Protein AF-A0A3C0AHP4-F1 (afdb_monomer_lite)

Foldseek 3Di:
DPPPPQPQDDDQPDDQVPDDWDPDDLVVLQVQQVVVDPVSNVVGDDFDWHWHDDRSDIGIDGDPNYDRD

Radius of gyration: 13.64 Å; chains: 1; bounding box: 41×25×36 Å

Secondary structure (DSSP, 8-state):
---------------STT-EESSS-HHHHHHHHHHT-HHHHTT--EE-EEEEEETTEEEEEE-TTS---

pLDDT: mean 91.19, std 12.35, range [42.41, 98.44]

Structure (mmCIF, N/CA/C/O backbone):
data_AF-A0A3C0AHP4-F1
#
_entry.id   AF-A0A3C0AHP4-F1
#
loop_
_atom_site.group_PDB
_atom_site.id
_atom_site.type_symbol
_atom_site.label_atom_id
_atom_site.label_alt_id
_atom_site.label_comp_id
_atom_site.label_asym_id
_atom_site.label_entity_id
_atom_site.label_seq_id
_atom_site.pdbx_PDB_ins_code
_atom_site.Cartn_x
_atom_site.Cartn_y
_atom_site.Cartn_z
_atom_site.occupancy
_atom_site.B_iso_or_equiv
_atom_site.auth_seq_id
_atom_site.auth_comp_id
_atom_site.auth_asym_id
_atom_site.auth_atom_id
_atom_site.pdbx_PDB_model_num
ATOM 1 N N . MET A 1 1 ? -29.195 -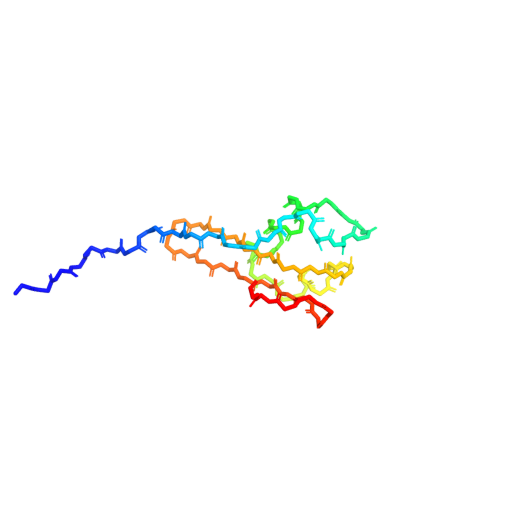1.287 23.173 1.00 42.41 1 MET A N 1
ATOM 2 C CA . MET A 1 1 ? -27.742 -1.470 23.368 1.00 42.41 1 MET A CA 1
ATOM 3 C C . MET A 1 1 ? -27.077 -1.287 22.023 1.00 42.41 1 MET A C 1
ATOM 5 O O . MET A 1 1 ? -27.316 -2.102 21.144 1.00 42.41 1 MET A O 1
ATOM 9 N N . ILE A 1 2 ? -26.325 -0.205 21.840 1.00 49.50 2 ILE A N 1
ATOM 10 C CA . ILE A 1 2 ? -25.443 -0.065 20.680 1.00 49.50 2 ILE A CA 1
ATOM 11 C C . ILE A 1 2 ? -24.201 -0.899 21.013 1.00 49.50 2 ILE A C 1
ATOM 13 O O . ILE A 1 2 ? -23.609 -0.704 22.070 1.00 49.50 2 ILE A O 1
ATOM 17 N N . HIS A 1 3 ? -23.884 -1.904 20.197 1.00 55.28 3 HIS A N 1
ATOM 18 C CA . HIS A 1 3 ? -22.607 -2.609 20.301 1.00 55.28 3 HIS A CA 1
ATOM 19 C C . HIS A 1 3 ? -21.533 -1.702 19.694 1.00 55.28 3 HIS A C 1
ATOM 21 O O . HIS A 1 3 ? -21.423 -1.613 18.475 1.00 55.28 3 HIS A O 1
ATOM 27 N N . GLU A 1 4 ? -20.775 -1.008 20.540 1.00 61.34 4 GLU A N 1
ATOM 28 C CA . GLU A 1 4 ? -19.603 -0.209 20.151 1.00 61.34 4 GLU A CA 1
ATOM 29 C C . GLU A 1 4 ? -18.312 -1.051 20.183 1.00 61.34 4 GLU A C 1
ATOM 31 O O . GLU A 1 4 ? -17.245 -0.560 20.545 1.00 61.34 4 GLU A O 1
ATOM 36 N N . GLU A 1 5 ? -18.379 -2.340 19.830 1.00 62.16 5 GLU A N 1
ATOM 37 C CA . GLU A 1 5 ? -17.153 -3.107 19.598 1.00 62.16 5 GLU A CA 1
ATOM 38 C C . GLU A 1 5 ? -16.540 -2.655 18.272 1.00 62.16 5 GLU A C 1
ATOM 40 O O . GLU A 1 5 ? -17.049 -2.949 17.187 1.00 62.16 5 GLU A O 1
ATOM 45 N N . TYR A 1 6 ? -15.443 -1.902 18.361 1.00 65.12 6 TYR A N 1
ATOM 46 C CA . TYR A 1 6 ? -14.640 -1.539 17.203 1.00 65.12 6 TYR A CA 1
ATOM 47 C C . TYR A 1 6 ? -14.178 -2.817 16.500 1.00 65.12 6 TYR A C 1
ATOM 49 O O . TYR A 1 6 ? -13.456 -3.636 17.069 1.00 65.12 6 TYR A O 1
ATOM 57 N N . VAL A 1 7 ? -14.603 -2.997 15.249 1.00 64.75 7 VAL A N 1
ATOM 58 C CA . VAL A 1 7 ? -14.175 -4.125 14.418 1.00 64.75 7 VAL A CA 1
ATOM 59 C C . VAL A 1 7 ? -12.687 -3.950 14.100 1.00 64.75 7 VAL A C 1
ATOM 61 O O . VAL A 1 7 ? -12.316 -3.291 13.134 1.00 64.75 7 VAL A O 1
ATOM 64 N N . GLU A 1 8 ? -11.812 -4.528 14.927 1.00 77.44 8 GLU A N 1
ATOM 65 C CA . GLU A 1 8 ? -10.359 -4.504 14.706 1.00 77.44 8 GLU A CA 1
ATOM 66 C C . GLU A 1 8 ? -9.894 -5.530 13.670 1.00 77.44 8 GLU A C 1
ATOM 68 O O . GLU A 1 8 ? -8.771 -5.453 13.159 1.00 77.44 8 GLU A O 1
ATOM 73 N N . ARG A 1 9 ? -10.702 -6.551 13.385 1.00 86.25 9 ARG A N 1
ATOM 74 C CA . ARG A 1 9 ? -10.255 -7.677 12.569 1.00 86.25 9 ARG A CA 1
ATOM 75 C C . ARG A 1 9 ? -10.161 -7.274 11.095 1.00 86.25 9 ARG A C 1
ATOM 77 O O . ARG A 1 9 ? -11.173 -7.144 10.417 1.00 86.25 9 ARG A O 1
ATOM 84 N N . LEU A 1 10 ? -8.931 -7.161 10.594 1.00 87.81 10 LEU A N 1
ATOM 85 C CA . LEU A 1 10 ? -8.627 -7.049 9.169 1.00 87.81 10 LEU A CA 1
ATOM 86 C C . LEU A 1 10 ? -8.281 -8.437 8.626 1.00 87.81 10 LEU A C 1
ATOM 88 O O . LEU A 1 10 ? -7.402 -9.109 9.163 1.00 87.81 10 LEU A O 1
ATOM 92 N N . VAL A 1 11 ? -8.946 -8.846 7.549 1.00 91.50 11 VAL A N 1
ATOM 93 C CA . VAL A 1 11 ? -8.534 -9.997 6.737 1.00 91.50 11 VAL A CA 1
ATOM 94 C C . VAL A 1 11 ? -7.983 -9.444 5.430 1.00 91.50 11 VAL A C 1
ATOM 96 O O . VAL A 1 11 ? -8.730 -8.880 4.636 1.00 91.50 11 VAL A O 1
ATOM 99 N N . ASN A 1 12 ? -6.670 -9.562 5.235 1.00 91.50 12 ASN A N 1
ATOM 100 C CA . ASN A 1 12 ? -6.016 -9.174 3.991 1.00 91.50 12 ASN A CA 1
ATOM 101 C C . ASN A 1 12 ? -6.045 -10.358 3.014 1.00 91.50 12 ASN A C 1
ATOM 103 O O . ASN A 1 12 ? -5.478 -11.404 3.315 1.00 91.50 12 ASN A O 1
ATOM 107 N N . LEU A 1 13 ? -6.718 -10.191 1.875 1.00 93.62 13 LEU A N 1
ATOM 108 C CA . LEU A 1 13 ? -6.820 -11.206 0.817 1.00 93.62 13 LEU A CA 1
ATOM 109 C C . LEU A 1 13 ? -5.860 -10.948 -0.353 1.00 93.62 13 LEU A C 1
ATOM 111 O O . LEU A 1 13 ? -5.858 -11.703 -1.319 1.00 93.62 13 LEU A O 1
ATOM 115 N N . LEU A 1 14 ? -5.063 -9.879 -0.282 1.00 93.44 14 LEU A N 1
ATOM 116 C CA . LEU A 1 14 ? -4.089 -9.557 -1.314 1.00 93.44 14 LEU A CA 1
ATOM 117 C C . LEU A 1 14 ? -2.974 -10.605 -1.326 1.00 93.44 14 LEU A C 1
ATOM 119 O O . LEU A 1 14 ? -2.408 -10.938 -0.286 1.00 93.44 14 LEU A O 1
ATOM 123 N N . ASP A 1 15 ? -2.619 -11.059 -2.521 1.00 92.31 15 ASP A N 1
ATOM 124 C CA . ASP A 1 15 ? -1.423 -11.866 -2.738 1.00 92.31 15 ASP A CA 1
ATOM 125 C C . ASP A 1 15 ? -0.168 -10.987 -2.560 1.00 92.31 15 ASP A C 1
ATOM 127 O O . ASP A 1 15 ? 0.049 -10.036 -3.317 1.00 92.31 15 ASP A O 1
ATOM 131 N N . ALA A 1 16 ? 0.655 -11.254 -1.548 1.00 87.81 16 ALA A N 1
ATOM 132 C CA . ALA A 1 16 ? 1.856 -10.457 -1.301 1.00 87.81 16 ALA A CA 1
ATOM 133 C C . ALA A 1 16 ? 2.908 -10.635 -2.411 1.00 87.81 16 ALA A C 1
ATOM 135 O O . ALA A 1 16 ? 3.567 -9.658 -2.777 1.00 87.81 16 ALA A O 1
ATOM 136 N N . ASP A 1 17 ? 2.992 -11.826 -3.006 1.00 92.31 17 ASP A N 1
ATOM 137 C CA . ASP A 1 17 ? 4.059 -12.209 -3.936 1.00 92.31 17 ASP A CA 1
ATOM 138 C C . ASP A 1 17 ? 3.841 -11.652 -5.344 1.00 92.31 17 ASP A C 1
ATOM 140 O O . ASP A 1 17 ? 4.785 -11.454 -6.105 1.00 92.31 17 ASP A O 1
ATOM 144 N N . ALA A 1 18 ? 2.602 -11.309 -5.692 1.00 93.94 18 ALA A N 1
ATOM 145 C CA . ALA A 1 18 ? 2.308 -10.654 -6.961 1.00 93.94 18 ALA A CA 1
ATOM 146 C C . ALA A 1 18 ? 2.653 -9.142 -6.971 1.00 93.94 18 ALA A C 1
ATOM 148 O O . ALA A 1 18 ? 2.284 -8.435 -7.914 1.00 93.94 18 ALA A O 1
ATOM 149 N N . ASN A 1 19 ? 3.327 -8.612 -5.935 1.00 96.19 19 ASN A N 1
ATOM 150 C CA . ASN A 1 19 ? 3.821 -7.230 -5.929 1.00 96.19 19 ASN A CA 1
ATOM 151 C C . ASN A 1 19 ? 5.097 -7.137 -6.760 1.00 96.19 19 ASN A C 1
ATOM 153 O O . ASN A 1 19 ? 6.061 -7.858 -6.529 1.00 96.19 19 ASN A O 1
ATOM 157 N N . LEU A 1 20 ? 5.124 -6.176 -7.677 1.00 97.12 20 LEU A N 1
ATOM 158 C CA . LEU A 1 20 ? 6.324 -5.787 -8.400 1.00 97.12 20 LEU A CA 1
ATOM 159 C C . LEU A 1 20 ? 6.717 -4.392 -7.922 1.00 97.12 20 LEU A C 1
ATOM 161 O O . LEU A 1 20 ? 6.091 -3.414 -8.321 1.00 97.12 20 LEU A O 1
ATOM 165 N N . ILE A 1 21 ? 7.713 -4.305 -7.046 1.00 97.81 21 ILE A N 1
ATOM 166 C CA . ILE A 1 21 ? 8.254 -3.040 -6.535 1.00 97.81 21 ILE A CA 1
ATOM 167 C C . ILE A 1 21 ? 9.714 -2.972 -6.968 1.00 97.81 21 ILE A C 1
ATOM 169 O O . ILE A 1 21 ? 10.465 -3.925 -6.773 1.00 97.81 21 ILE A O 1
ATOM 173 N N . PHE A 1 22 ? 10.098 -1.880 -7.620 1.00 97.88 22 PHE A N 1
ATOM 174 C CA . PHE A 1 22 ? 11.365 -1.806 -8.348 1.00 97.88 22 PHE A CA 1
ATOM 175 C C . PHE A 1 22 ? 12.462 -1.035 -7.618 1.00 97.88 22 PHE A C 1
ATOM 177 O O . PHE A 1 22 ? 13.631 -1.187 -7.962 1.00 97.88 22 PHE A O 1
ATOM 184 N N . ASN A 1 23 ? 12.106 -0.209 -6.635 1.00 98.25 23 ASN A N 1
ATOM 185 C CA . ASN A 1 23 ? 13.024 0.753 -6.029 1.00 98.25 23 ASN A CA 1
ATOM 186 C C . ASN A 1 23 ? 13.156 0.653 -4.501 1.00 98.25 23 ASN A C 1
ATOM 188 O O . ASN A 1 23 ? 13.926 1.414 -3.922 1.00 98.25 23 ASN A O 1
ATOM 192 N N . MET A 1 24 ? 12.427 -0.260 -3.856 1.00 98.12 24 MET A N 1
ATOM 193 C CA . MET A 1 24 ? 12.444 -0.477 -2.404 1.00 98.12 24 MET A CA 1
ATOM 194 C C . MET A 1 24 ? 11.885 -1.860 -2.055 1.00 98.12 24 MET A C 1
ATOM 196 O O . MET A 1 24 ? 11.382 -2.568 -2.935 1.00 98.12 24 MET A O 1
ATOM 200 N N . THR A 1 25 ? 11.951 -2.254 -0.783 1.00 97.69 25 THR A N 1
ATOM 201 C CA . THR A 1 25 ? 11.328 -3.504 -0.332 1.00 97.69 25 THR A CA 1
ATOM 202 C C . THR A 1 25 ? 9.813 -3.366 -0.168 1.00 97.69 25 THR A C 1
ATOM 204 O O . THR A 1 25 ? 9.252 -2.268 -0.106 1.00 97.69 25 THR A O 1
ATOM 207 N N . PHE A 1 26 ? 9.126 -4.505 -0.084 1.00 96.81 26 PHE A N 1
ATOM 208 C CA . PHE A 1 26 ? 7.694 -4.547 0.201 1.00 96.81 26 PHE A CA 1
ATOM 209 C C . PHE A 1 26 ? 7.361 -3.909 1.559 1.00 96.81 26 PHE A C 1
ATOM 211 O O . PHE A 1 26 ? 6.375 -3.180 1.681 1.00 96.81 26 PHE A O 1
ATOM 218 N N . GLU A 1 27 ? 8.193 -4.156 2.569 1.00 97.44 27 GLU A N 1
ATOM 219 C CA . GLU A 1 27 ? 8.041 -3.616 3.918 1.00 97.44 27 GLU A CA 1
ATOM 220 C C . GLU A 1 27 ? 8.190 -2.093 3.914 1.00 97.44 27 GLU A C 1
ATOM 222 O O . GLU A 1 27 ? 7.318 -1.397 4.427 1.00 97.44 27 GLU A O 1
ATOM 227 N N . GLU A 1 28 ? 9.233 -1.565 3.264 1.00 98.25 28 GLU A N 1
ATOM 228 C CA . GLU A 1 28 ? 9.460 -0.120 3.132 1.00 98.25 28 GLU A CA 1
ATOM 229 C C . GLU A 1 28 ? 8.289 0.571 2.424 1.00 98.25 28 GLU A C 1
ATOM 231 O O . GLU A 1 28 ? 7.772 1.587 2.898 1.00 98.25 28 GLU A O 1
ATOM 236 N N . ALA A 1 29 ? 7.809 -0.014 1.324 1.00 98.19 29 ALA A N 1
ATOM 237 C CA . ALA A 1 29 ? 6.647 0.492 0.606 1.00 98.19 29 ALA A CA 1
ATOM 238 C C . ALA A 1 29 ? 5.377 0.468 1.476 1.00 98.19 29 ALA A C 1
ATOM 240 O O . ALA A 1 29 ? 4.568 1.398 1.434 1.00 98.19 29 ALA A O 1
ATOM 241 N N . THR A 1 30 ? 5.200 -0.572 2.293 1.00 97.81 30 THR A N 1
ATOM 242 C CA . THR A 1 30 ? 4.050 -0.713 3.198 1.00 97.81 30 THR A CA 1
ATOM 243 C C . THR A 1 30 ? 4.085 0.323 4.324 1.00 97.81 30 THR A C 1
ATOM 245 O O . THR A 1 30 ? 3.052 0.923 4.628 1.00 97.81 30 THR A O 1
ATOM 248 N N . GLU A 1 31 ? 5.258 0.615 4.883 1.00 98.31 31 GLU A N 1
ATOM 249 C CA . GLU A 1 31 ? 5.446 1.687 5.871 1.00 98.31 31 GLU A CA 1
ATOM 250 C C . GLU A 1 31 ? 5.171 3.074 5.273 1.00 98.31 31 GLU A C 1
ATOM 252 O O . GLU A 1 31 ? 4.494 3.903 5.888 1.00 98.31 31 GLU A O 1
ATOM 257 N N . ILE A 1 32 ? 5.599 3.323 4.030 1.00 98.44 32 ILE A N 1
ATOM 258 C CA . ILE A 1 32 ? 5.265 4.557 3.300 1.00 98.44 32 ILE A CA 1
ATOM 259 C C . ILE A 1 32 ? 3.747 4.712 3.141 1.00 98.44 32 ILE A C 1
ATOM 261 O O . ILE A 1 32 ? 3.206 5.798 3.354 1.00 98.44 32 ILE A O 1
ATOM 265 N N . VAL A 1 33 ? 3.026 3.636 2.814 1.00 98.19 33 VAL A N 1
ATOM 266 C CA . VAL A 1 33 ? 1.553 3.655 2.791 1.00 98.19 33 VAL A CA 1
ATOM 267 C C . VAL A 1 33 ? 0.991 3.931 4.188 1.00 98.19 33 VAL A C 1
ATOM 269 O O . VAL A 1 33 ? 0.031 4.694 4.331 1.00 98.19 33 VAL A O 1
ATOM 272 N N . GLY A 1 34 ? 1.612 3.370 5.226 1.00 98.12 34 GLY A N 1
ATOM 273 C CA . GLY A 1 34 ? 1.287 3.605 6.630 1.00 98.12 34 GLY A CA 1
ATOM 274 C C . GLY A 1 34 ? 1.423 5.063 7.075 1.00 98.12 34 GLY A C 1
ATOM 275 O O . GLY A 1 34 ? 0.596 5.520 7.876 1.00 98.12 34 GLY A O 1
ATOM 276 N N . SER A 1 35 ? 2.376 5.813 6.506 1.00 97.50 35 SER A N 1
ATOM 277 C CA . SER A 1 35 ? 2.582 7.243 6.786 1.00 97.50 35 SER A CA 1
ATOM 278 C C . SER A 1 35 ? 1.401 8.109 6.334 1.00 97.50 35 SER A C 1
ATOM 280 O O . SER A 1 35 ? 1.127 9.159 6.916 1.00 97.50 35 SER A O 1
ATOM 282 N N . GLY A 1 36 ? 0.668 7.662 5.307 1.00 97.00 36 GLY A N 1
ATOM 283 C CA . GLY A 1 36 ? -0.442 8.400 4.706 1.00 97.00 36 GLY A CA 1
ATOM 284 C C . GLY A 1 36 ? -0.021 9.585 3.833 1.00 97.00 36 GLY A C 1
ATOM 285 O O . GLY A 1 36 ? -0.884 10.344 3.392 1.00 97.00 36 GLY A O 1
ATOM 286 N N . SER A 1 37 ? 1.274 9.755 3.555 1.00 98.00 37 SER A N 1
ATOM 287 C CA . SER A 1 37 ? 1.766 10.814 2.676 1.00 98.00 37 SER A CA 1
ATOM 288 C C . SER A 1 37 ? 1.620 10.431 1.206 1.00 98.00 37 SER A C 1
ATOM 290 O O . SER A 1 37 ? 2.374 9.615 0.677 1.00 98.00 37 SER A O 1
ATOM 292 N N . ALA A 1 38 ? 0.690 11.078 0.502 1.00 97.00 38 ALA A N 1
ATOM 293 C CA . ALA A 1 38 ? 0.522 10.874 -0.937 1.00 97.00 38 ALA A CA 1
ATOM 294 C C . ALA A 1 38 ? 1.794 11.220 -1.740 1.00 97.00 38 ALA A C 1
ATOM 296 O O . ALA A 1 38 ? 2.042 10.613 -2.777 1.00 97.00 38 ALA A O 1
ATOM 297 N N . GLU A 1 39 ? 2.598 12.175 -1.258 1.00 98.12 39 GLU A N 1
ATOM 298 C CA . GLU A 1 39 ? 3.900 12.546 -1.834 1.00 98.12 39 GLU A CA 1
ATOM 299 C C . GLU A 1 39 ? 4.872 11.366 -1.830 1.00 98.12 39 GLU A C 1
ATOM 301 O O . GLU A 1 39 ? 5.502 11.081 -2.846 1.00 98.12 39 GLU A O 1
ATOM 306 N N . GLN A 1 40 ? 4.950 10.661 -0.699 1.00 98.06 40 GLN A N 1
ATOM 307 C CA . GLN A 1 40 ? 5.840 9.518 -0.525 1.00 98.06 40 GLN A CA 1
ATOM 308 C C . GLN A 1 40 ? 5.309 8.284 -1.258 1.00 98.06 40 GLN A C 1
ATOM 310 O O . GLN A 1 40 ? 6.078 7.597 -1.916 1.00 98.06 40 GLN A O 1
ATOM 315 N N . VAL A 1 41 ? 3.993 8.039 -1.231 1.00 98.06 41 VAL A N 1
ATOM 316 C CA . VAL A 1 41 ? 3.367 6.926 -1.971 1.00 98.06 41 VAL A CA 1
ATOM 317 C C . VAL A 1 41 ? 3.619 7.038 -3.478 1.00 98.06 41 VAL A C 1
ATOM 319 O O . VAL A 1 41 ? 3.813 6.023 -4.141 1.00 98.06 41 VAL A O 1
ATOM 322 N N . ARG A 1 42 ? 3.672 8.262 -4.027 1.00 97.12 42 ARG A N 1
ATOM 323 C CA . ARG A 1 42 ? 4.032 8.501 -5.437 1.00 97.12 42 ARG A CA 1
ATOM 324 C C . ARG A 1 42 ? 5.454 8.065 -5.796 1.00 97.12 42 ARG A C 1
ATOM 326 O O . ARG A 1 42 ? 5.720 7.913 -6.980 1.00 97.12 42 ARG A O 1
ATOM 333 N N . GLN A 1 43 ? 6.337 7.888 -4.814 1.00 97.88 43 GLN A N 1
ATOM 334 C CA . GLN A 1 43 ? 7.710 7.433 -5.037 1.00 97.88 43 GLN A CA 1
ATOM 335 C C . GLN A 1 43 ? 7.826 5.906 -5.100 1.00 97.88 43 GLN A C 1
ATOM 337 O O . GLN A 1 43 ? 8.922 5.409 -5.318 1.00 97.88 43 GLN A O 1
ATOM 342 N N . ILE A 1 44 ? 6.753 5.143 -4.866 1.00 98.38 44 ILE A N 1
ATOM 343 C CA . ILE A 1 44 ? 6.799 3.680 -4.977 1.00 98.38 44 ILE A CA 1
ATOM 344 C C . ILE A 1 44 ? 6.703 3.317 -6.462 1.00 98.38 44 ILE A C 1
ATOM 346 O O . ILE A 1 44 ? 5.648 3.485 -7.081 1.00 98.38 44 ILE A O 1
ATOM 350 N N . ASP A 1 45 ? 7.785 2.787 -7.026 1.00 97.94 45 ASP A N 1
ATOM 351 C CA . ASP A 1 45 ? 7.833 2.430 -8.440 1.00 97.94 45 ASP A CA 1
ATOM 352 C C . ASP A 1 45 ? 7.404 0.979 -8.648 1.00 97.94 45 ASP A C 1
ATOM 354 O O . ASP A 1 45 ? 8.046 0.045 -8.164 1.00 97.94 45 ASP A O 1
ATOM 358 N N . GLY A 1 46 ? 6.332 0.784 -9.423 1.00 96.75 46 GLY A N 1
ATOM 359 C CA . GLY A 1 46 ? 5.959 -0.526 -9.953 1.00 96.75 46 GLY A CA 1
ATOM 360 C C . GLY A 1 46 ? 4.464 -0.844 -9.949 1.00 96.75 46 GLY A C 1
ATOM 361 O O . GLY A 1 46 ? 3.598 0.014 -10.153 1.00 96.75 46 GLY A O 1
ATOM 362 N N . GLN A 1 47 ? 4.150 -2.129 -9.789 1.00 97.38 47 GLN A N 1
ATOM 363 C CA . GLN A 1 47 ? 2.795 -2.666 -9.763 1.00 97.38 47 GLN A CA 1
ATOM 364 C C . GLN A 1 47 ? 2.480 -3.337 -8.431 1.00 97.38 47 GLN A C 1
ATOM 366 O O . GLN A 1 47 ? 2.844 -4.484 -8.193 1.00 97.38 47 GLN A O 1
ATOM 371 N N . PHE A 1 48 ? 1.767 -2.616 -7.569 1.00 97.62 48 PHE A N 1
ATOM 372 C CA . PHE A 1 48 ? 1.553 -3.032 -6.189 1.00 97.62 48 PHE A CA 1
ATOM 373 C C . PHE A 1 48 ? 0.117 -2.816 -5.713 1.00 97.62 48 PHE A C 1
ATOM 375 O O . PHE A 1 48 ? -0.614 -1.962 -6.223 1.00 97.62 48 PHE A O 1
ATOM 382 N N . ALA A 1 49 ? -0.249 -3.590 -4.699 1.00 97.94 49 ALA A N 1
ATOM 383 C CA . ALA A 1 49 ? -1.432 -3.423 -3.871 1.00 97.94 49 ALA A CA 1
ATOM 384 C C . ALA A 1 49 ? -0.994 -3.664 -2.423 1.00 97.94 49 ALA A C 1
ATOM 386 O O . ALA A 1 49 ? -0.581 -4.770 -2.078 1.00 97.94 49 ALA A O 1
ATOM 387 N N . LEU A 1 50 ? -1.032 -2.613 -1.607 1.00 97.44 50 LEU A N 1
ATOM 388 C CA . LEU A 1 50 ? -0.466 -2.597 -0.261 1.00 97.44 50 LEU A CA 1
ATOM 389 C C . LEU A 1 50 ? -1.529 -2.174 0.746 1.00 97.44 50 LEU A C 1
ATOM 391 O O . LEU A 1 50 ? -2.329 -1.270 0.481 1.00 97.44 50 LEU A O 1
ATOM 395 N N . VAL A 1 51 ? -1.501 -2.802 1.918 1.00 96.75 51 VAL A N 1
ATOM 396 C CA . VAL A 1 51 ? -2.333 -2.441 3.064 1.00 96.75 51 VAL A CA 1
ATOM 397 C C . VAL A 1 51 ? -1.460 -2.337 4.303 1.00 96.75 51 VAL A C 1
ATOM 399 O O . VAL A 1 51 ? -0.656 -3.219 4.586 1.00 96.75 51 VAL A O 1
ATOM 402 N N . HIS A 1 52 ?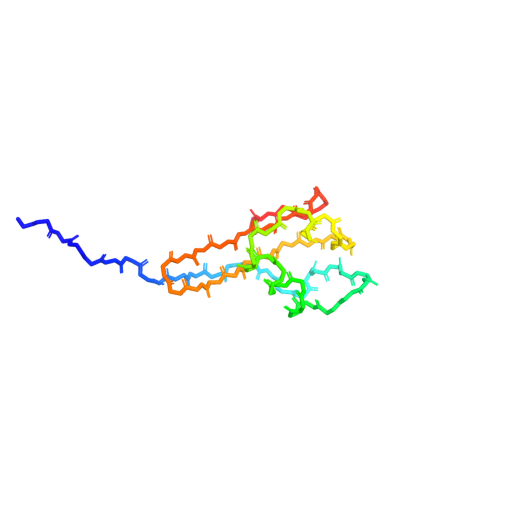 -1.647 -1.261 5.055 1.00 96.81 52 HIS A N 1
ATOM 403 C CA . HIS A 1 52 ? -1.001 -1.035 6.334 1.00 96.81 52 HIS A CA 1
ATOM 404 C C . HIS A 1 52 ? -2.073 -0.838 7.409 1.00 96.81 52 HIS A C 1
ATOM 406 O O . HIS A 1 52 ? -2.997 -0.036 7.237 1.00 96.81 52 HIS A O 1
ATOM 412 N N . LYS A 1 53 ? -1.941 -1.548 8.533 1.00 94.00 53 LYS A N 1
ATOM 413 C CA . LYS A 1 53 ? -2.840 -1.451 9.689 1.00 94.00 53 LYS A CA 1
ATOM 414 C C . LYS A 1 53 ? -2.093 -0.865 10.886 1.00 94.00 53 LYS A C 1
ATOM 416 O O . LYS A 1 53 ? -1.113 -1.444 11.335 1.00 94.00 53 LYS A O 1
ATOM 421 N N . ASN A 1 54 ? -2.617 0.219 11.453 1.00 92.81 54 ASN A N 1
ATOM 422 C CA . ASN A 1 54 ? -2.205 0.756 1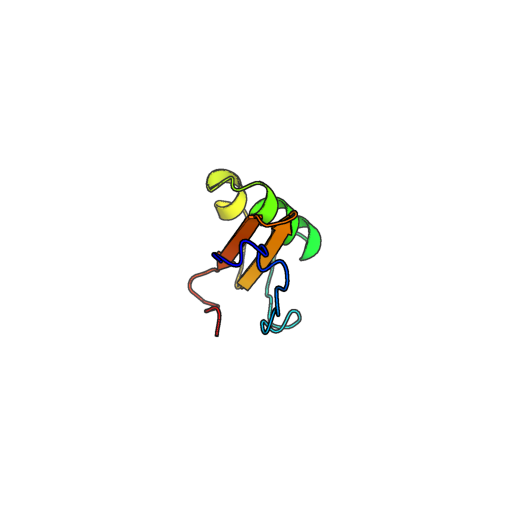2.750 1.00 92.81 54 ASN A CA 1
ATOM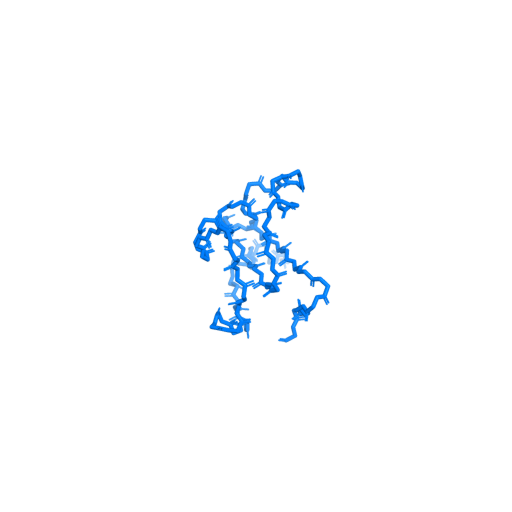 423 C C . ASN A 1 54 ? -3.436 0.915 13.655 1.00 92.81 54 ASN A C 1
ATOM 425 O O . ASN A 1 54 ? -4.223 1.848 13.480 1.00 92.81 54 ASN A O 1
ATOM 429 N N . GLY A 1 55 ? -3.634 -0.020 14.588 1.00 90.19 55 GLY A N 1
ATOM 430 C CA . GLY A 1 55 ? -4.856 -0.090 15.395 1.00 90.19 55 GLY A CA 1
ATOM 431 C C . GLY A 1 55 ? -6.098 -0.212 14.507 1.00 90.19 55 GLY A C 1
ATOM 432 O O . GLY A 1 55 ? -6.191 -1.122 13.682 1.00 90.19 55 GLY A O 1
ATOM 433 N N . THR A 1 56 ? -7.029 0.733 14.634 1.00 89.75 56 THR A N 1
ATOM 434 C CA . THR A 1 56 ? -8.239 0.834 13.797 1.00 89.75 56 THR A CA 1
ATOM 435 C C . THR A 1 56 ? -8.016 1.596 12.485 1.00 89.75 56 THR A C 1
ATOM 437 O O . THR A 1 56 ? -8.898 1.622 11.627 1.00 89.75 56 THR A O 1
ATOM 440 N N . CYS A 1 57 ? -6.844 2.211 12.290 1.00 92.06 57 CYS A N 1
ATOM 441 C CA . CYS A 1 57 ? -6.515 2.949 11.078 1.00 92.06 57 CYS A CA 1
ATOM 442 C C . CYS A 1 57 ? -5.941 2.008 10.015 1.00 92.06 57 CYS A C 1
ATOM 444 O O . CYS A 1 57 ? -4.849 1.460 10.176 1.00 92.06 57 CYS A O 1
ATOM 446 N N . ILE A 1 58 ? -6.669 1.854 8.909 1.00 94.19 58 ILE A N 1
ATOM 447 C CA . ILE A 1 58 ? -6.214 1.117 7.730 1.00 94.19 58 ILE A CA 1
ATOM 448 C C . ILE A 1 58 ? -5.881 2.111 6.626 1.00 94.19 58 ILE A C 1
ATOM 450 O O . ILE A 1 58 ? -6.715 2.938 6.252 1.00 94.19 58 ILE 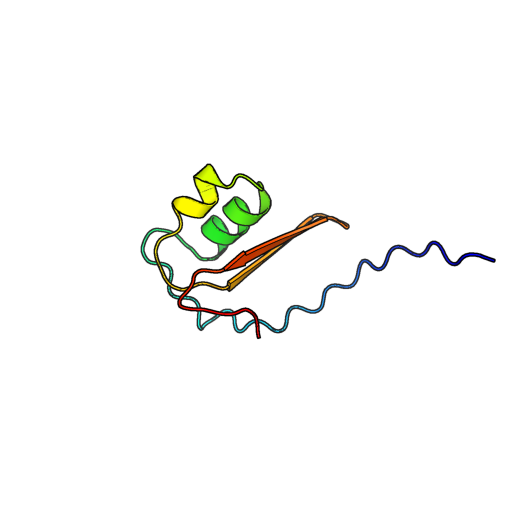A O 1
ATOM 454 N N . ARG A 1 59 ? -4.673 2.011 6.079 1.00 96.88 59 ARG A N 1
ATOM 455 C CA . ARG A 1 59 ? -4.266 2.733 4.875 1.00 96.88 59 ARG A CA 1
ATOM 456 C C . ARG A 1 59 ? -3.996 1.740 3.767 1.00 96.88 59 ARG A C 1
ATOM 458 O O . ARG A 1 59 ? -3.406 0.689 3.996 1.00 96.88 59 ARG A O 1
ATOM 465 N N . MET A 1 60 ? -4.457 2.076 2.574 1.00 97.38 60 MET A N 1
ATOM 466 C CA . MET A 1 60 ? -4.303 1.243 1.392 1.00 97.38 60 MET A CA 1
ATOM 467 C C . MET A 1 60 ? -3.827 2.103 0.237 1.00 97.38 60 MET A C 1
ATOM 469 O O . MET A 1 60 ? -4.274 3.240 0.077 1.00 97.38 60 MET A O 1
ATOM 473 N N . ALA A 1 61 ? -2.964 1.535 -0.591 1.00 97.75 61 ALA A N 1
ATOM 474 C CA . ALA A 1 61 ? -2.560 2.133 -1.849 1.00 97.75 61 ALA A CA 1
ATOM 475 C C . ALA A 1 61 ? -2.411 1.047 -2.909 1.00 97.75 61 ALA A C 1
ATOM 477 O O . ALA A 1 61 ? -2.062 -0.098 -2.622 1.00 97.75 61 ALA A O 1
ATOM 478 N N . ARG A 1 62 ? -2.666 1.428 -4.156 1.00 97.19 62 ARG A N 1
ATOM 479 C CA . ARG A 1 62 ? -2.456 0.562 -5.309 1.00 97.19 62 ARG A CA 1
ATOM 480 C C . ARG A 1 62 ? -1.971 1.359 -6.504 1.00 97.19 62 ARG A C 1
ATOM 482 O O . ARG A 1 62 ? -2.356 2.517 -6.672 1.00 97.19 62 ARG A O 1
ATOM 489 N N . SER A 1 63 ? -1.217 0.711 -7.379 1.00 96.25 63 SER A N 1
ATOM 490 C CA . SER A 1 63 ? -0.910 1.268 -8.695 1.00 96.25 63 SER A CA 1
ATOM 491 C C . SER A 1 63 ? -2.018 0.947 -9.703 1.00 96.25 63 SER A C 1
ATOM 493 O O . SER A 1 63 ? -2.881 0.104 -9.454 1.00 96.25 63 SER A O 1
ATOM 495 N N . ILE A 1 64 ? -2.014 1.586 -10.877 1.00 93.75 64 ILE A N 1
ATOM 496 C CA . ILE A 1 64 ? -3.008 1.319 -11.936 1.00 93.75 64 ILE A CA 1
ATOM 497 C C . ILE A 1 64 ? -2.919 -0.128 -12.463 1.00 93.75 64 ILE A C 1
ATOM 499 O O . ILE A 1 64 ? -3.952 -0.736 -12.746 1.00 93.75 64 ILE A O 1
ATOM 503 N N . GLY A 1 65 ? -1.716 -0.703 -12.530 1.00 92.56 65 GLY A N 1
ATOM 504 C CA . GLY A 1 65 ? -1.498 -2.061 -13.043 1.00 92.56 65 GLY A CA 1
ATOM 505 C C . GLY A 1 65 ? -1.990 -3.173 -12.114 1.00 92.56 65 GLY A C 1
ATOM 506 O O . GLY A 1 65 ? -2.296 -4.265 -12.581 1.00 92.56 65 GLY A O 1
ATOM 507 N N . ARG A 1 66 ? -2.142 -2.887 -10.813 1.00 93.69 66 ARG A N 1
ATOM 508 C CA . ARG A 1 66 ? -2.492 -3.895 -9.811 1.00 93.69 66 ARG A CA 1
ATOM 509 C C . ARG A 1 66 ? -3.724 -3.496 -8.988 1.00 93.69 66 ARG A C 1
ATOM 511 O O . ARG A 1 66 ? -3.617 -2.710 -8.053 1.00 93.69 66 ARG A O 1
ATOM 518 N N . PRO A 1 67 ? -4.929 -3.966 -9.345 1.00 91.75 67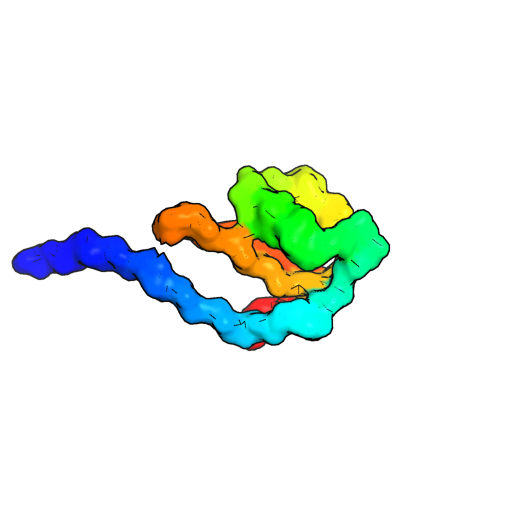 PRO A N 1
ATOM 519 C CA . PRO A 1 67 ? -6.131 -3.697 -8.564 1.00 91.75 67 PRO A CA 1
ATOM 520 C C . PRO A 1 67 ? -6.150 -4.498 -7.254 1.00 91.75 67 PRO A C 1
ATOM 522 O O . PRO A 1 67 ? -5.597 -5.589 -7.190 1.00 91.75 67 PRO A O 1
ATOM 525 N N . MET A 1 68 ? -6.830 -3.972 -6.232 1.00 92.31 68 MET A N 1
ATOM 526 C CA . MET A 1 68 ? -7.128 -4.707 -4.997 1.00 92.31 68 MET A CA 1
ATOM 527 C C . MET A 1 68 ? -8.389 -5.538 -5.234 1.00 92.31 68 MET A C 1
ATOM 529 O O . MET A 1 68 ? -9.489 -4.984 -5.232 1.00 92.31 68 MET A O 1
ATOM 533 N N . ARG A 1 69 ? -8.219 -6.820 -5.554 1.00 81.06 69 ARG A N 1
ATOM 534 C CA . ARG A 1 69 ? -9.300 -7.781 -5.799 1.00 81.06 69 ARG A CA 1
ATOM 535 C C . ARG A 1 69 ? -8.960 -9.092 -5.122 1.00 81.06 69 ARG A C 1
ATOM 537 O O . ARG A 1 69 ? -7.748 -9.397 -5.098 1.00 81.06 69 ARG A O 1
#

Sequence (69 aa):
MIHEEYVERLVNLLDADANLIFNMTFEEATEIVGSGSAEQVRQIDGQFALVHKNGTCIRMARSIGRPMR